Protein AF-A0A0M3JIV8-F1 (afdb_monomer_lite)

Structure (mmCIF, N/CA/C/O backbone):
data_AF-A0A0M3JIV8-F1
#
_entry.id   AF-A0A0M3JIV8-F1
#
loop_
_atom_site.group_PDB
_atom_site.id
_atom_site.type_symbol
_atom_site.label_atom_id
_atom_site.label_alt_id
_atom_site.label_comp_id
_atom_site.label_asym_id
_atom_site.label_entity_id
_atom_site.label_seq_id
_atom_site.pdbx_PDB_ins_code
_atom_site.Cartn_x
_atom_site.Cartn_y
_atom_site.Cartn_z
_atom_site.occupancy
_atom_site.B_iso_or_equiv
_atom_site.auth_seq_id
_atom_site.auth_comp_id
_atom_site.auth_asym_id
_atom_site.auth_atom_id
_atom_site.pdbx_PDB_model_num
ATOM 1 N N . LEU A 1 1 ? -9.251 -6.215 22.560 1.00 46.22 1 LEU A N 1
ATOM 2 C CA . LEU A 1 1 ? -8.429 -5.405 23.496 1.00 46.22 1 LEU A CA 1
ATOM 3 C C . LEU A 1 1 ? -7.330 -6.179 24.230 1.00 46.22 1 LEU A C 1
ATOM 5 O O . LEU A 1 1 ? -6.375 -5.543 24.658 1.00 46.22 1 LEU A O 1
ATOM 9 N N . GLN A 1 2 ? -7.382 -7.515 24.318 1.00 40.88 2 GLN A N 1
ATOM 10 C CA . GLN A 1 2 ? -6.344 -8.308 25.005 1.00 40.88 2 GLN A CA 1
ATOM 11 C C . GLN A 1 2 ? -4.925 -8.191 24.407 1.00 40.88 2 GLN A C 1
ATOM 13 O O . GLN A 1 2 ? -3.948 -8.315 25.138 1.00 40.88 2 GLN A O 1
ATOM 18 N N . PHE A 1 3 ? -4.781 -7.871 23.115 1.00 48.12 3 PHE A N 1
ATOM 19 C CA . PHE A 1 3 ? -3.465 -7.609 22.508 1.00 48.12 3 PHE A CA 1
ATOM 20 C C . PHE A 1 3 ? -2.785 -6.340 23.047 1.00 48.12 3 PHE A C 1
ATOM 22 O O . PHE A 1 3 ? -1.561 -6.258 23.063 1.00 48.12 3 PHE A O 1
ATOM 29 N N . THR A 1 4 ? -3.551 -5.349 23.516 1.00 51.00 4 THR A N 1
ATOM 30 C CA . THR A 1 4 ? -2.992 -4.115 24.094 1.00 51.00 4 THR A CA 1
ATOM 31 C C . THR A 1 4 ? -2.569 -4.305 25.553 1.00 51.00 4 THR A C 1
ATOM 33 O O . THR A 1 4 ? -1.744 -3.541 26.046 1.00 51.00 4 THR A O 1
ATOM 36 N N . ASP A 1 5 ? -3.098 -5.321 26.243 1.00 50.69 5 ASP A N 1
ATOM 37 C CA . ASP A 1 5 ? -2.729 -5.631 27.631 1.00 50.69 5 ASP A CA 1
ATOM 38 C C . ASP A 1 5 ? -1.415 -6.427 27.746 1.00 50.69 5 ASP A C 1
ATOM 40 O O . ASP A 1 5 ? -0.795 -6.415 28.806 1.00 50.69 5 ASP A O 1
ATOM 44 N N . GLN A 1 6 ? -0.912 -7.033 26.659 1.00 48.00 6 GLN A N 1
ATOM 45 C CA . GLN A 1 6 ? 0.411 -7.679 26.664 1.00 48.00 6 GLN A CA 1
ATOM 46 C C . GLN A 1 6 ? 1.587 -6.696 26.543 1.00 48.00 6 GLN A C 1
ATOM 48 O O . GLN A 1 6 ? 2.701 -7.024 26.944 1.00 48.00 6 GLN A O 1
ATOM 53 N N . CYS A 1 7 ? 1.356 -5.456 26.098 1.00 49.28 7 CYS A N 1
ATOM 54 C CA . CYS A 1 7 ? 2.358 -4.387 26.164 1.00 49.28 7 CYS A CA 1
ATOM 55 C C . CYS A 1 7 ? 2.215 -3.574 27.458 1.00 49.28 7 CYS A C 1
ATOM 57 O O . CYS A 1 7 ? 2.097 -2.347 27.444 1.00 49.28 7 CYS A O 1
ATOM 59 N N . SER A 1 8 ? 2.290 -4.260 28.599 1.00 48.22 8 SER A N 1
ATOM 60 C CA . SER A 1 8 ? 2.500 -3.662 29.923 1.00 48.22 8 SER A CA 1
ATOM 61 C C . SER A 1 8 ? 3.942 -3.140 30.081 1.00 48.22 8 SER A C 1
ATOM 63 O O . SER A 1 8 ? 4.618 -3.440 31.059 1.00 48.22 8 SER A O 1
ATOM 65 N N . CYS A 1 9 ? 4.450 -2.383 29.106 1.00 48.62 9 CYS A N 1
ATOM 66 C CA . CYS A 1 9 ? 5.746 -1.707 29.228 1.00 48.62 9 CYS A CA 1
ATOM 67 C C . CYS A 1 9 ? 5.583 -0.198 29.486 1.00 48.62 9 CYS A C 1
ATOM 69 O O . CYS A 1 9 ? 6.433 0.404 30.132 1.00 48.62 9 CYS A O 1
ATOM 71 N N . CYS A 1 10 ? 4.450 0.411 29.103 1.00 53.91 10 CYS A N 1
ATOM 72 C CA . CYS A 1 10 ? 4.216 1.846 29.299 1.00 53.91 10 CYS A CA 1
ATOM 73 C C . CYS A 1 10 ? 2.812 2.123 29.856 1.00 53.91 10 CYS A C 1
ATOM 75 O O . CYS A 1 10 ? 1.812 1.790 29.222 1.00 53.91 10 CYS A O 1
ATOM 77 N N . LYS A 1 11 ? 2.725 2.805 31.008 1.00 55.59 11 LYS A N 1
ATOM 78 C CA . LYS A 1 11 ? 1.496 3.339 31.643 1.00 55.59 11 LYS A CA 1
ATOM 79 C C . LYS A 1 11 ? 0.820 4.463 30.820 1.00 55.59 11 LYS A C 1
ATOM 81 O O . LYS A 1 11 ? 0.403 5.484 31.361 1.00 55.59 11 LYS A O 1
ATOM 86 N N . CYS A 1 12 ? 0.731 4.333 29.500 1.00 58.88 12 CYS A N 1
ATOM 87 C CA . CYS A 1 12 ? 0.088 5.320 28.637 1.00 58.88 12 CYS A CA 1
ATOM 88 C C . CYS A 1 12 ? -1.425 5.066 28.560 1.00 58.88 12 CYS A C 1
ATOM 90 O O . CYS A 1 12 ? -1.887 3.929 28.514 1.00 58.88 12 CYS A O 1
ATOM 92 N N . ARG A 1 13 ? -2.224 6.140 28.521 1.00 70.56 13 ARG A N 1
ATOM 93 C CA . ARG A 1 13 ? -3.689 6.059 28.388 1.00 70.56 13 ARG A CA 1
ATOM 94 C C . ARG A 1 13 ? -4.056 5.312 27.094 1.00 70.56 13 ARG A C 1
ATOM 96 O O . ARG A 1 13 ? -3.578 5.679 26.024 1.00 70.56 13 ARG A O 1
ATOM 103 N N . LYS A 1 14 ? -4.965 4.332 27.189 1.00 67.31 14 LYS A N 1
ATOM 104 C CA . LYS A 1 14 ? -5.346 3.364 26.130 1.00 67.31 14 LYS A CA 1
ATOM 105 C C . LYS A 1 14 ? -5.611 3.975 24.736 1.00 67.31 14 LYS A C 1
ATOM 107 O O . LYS A 1 14 ? -5.310 3.353 23.725 1.00 67.31 14 LYS A O 1
ATOM 112 N N . ARG A 1 15 ? -6.103 5.222 2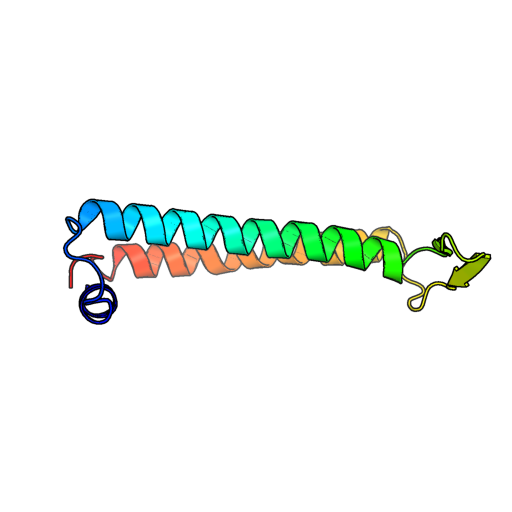4.659 1.00 81.38 15 ARG A N 1
ATOM 113 C CA . ARG A 1 15 ? -6.313 5.953 23.388 1.00 81.38 15 ARG A CA 1
ATOM 114 C C . ARG A 1 15 ? -5.013 6.261 22.630 1.00 81.38 15 ARG A C 1
ATOM 116 O O . ARG A 1 15 ? -4.992 6.169 21.409 1.00 81.38 15 ARG A O 1
ATOM 123 N N . TRP A 1 16 ? -3.931 6.585 23.339 1.00 80.50 16 TRP A N 1
ATOM 124 C CA . TRP A 1 16 ? -2.626 6.862 22.727 1.00 80.50 16 TRP A CA 1
ATOM 125 C C . TRP A 1 16 ? -1.963 5.591 22.210 1.00 80.50 16 TRP A C 1
ATOM 127 O O . TRP A 1 16 ? -1.321 5.624 21.169 1.00 80.50 16 TRP A O 1
ATOM 137 N N . GLN A 1 17 ? -2.171 4.459 22.887 1.00 79.06 17 GLN A N 1
ATOM 138 C CA . GLN A 1 17 ? -1.670 3.167 22.420 1.00 79.06 17 GLN A CA 1
ATOM 139 C C . GLN A 1 17 ? -2.287 2.796 21.066 1.00 79.06 17 GLN A C 1
ATOM 141 O O . GLN A 1 17 ? -1.553 2.426 20.158 1.00 79.06 17 GLN A O 1
ATOM 146 N N . LEU A 1 18 ? -3.605 2.971 20.895 1.00 82.38 18 LEU A N 1
ATOM 147 C CA . LEU A 1 18 ? -4.272 2.722 19.612 1.00 82.38 18 LEU A CA 1
ATOM 148 C C . LEU A 1 18 ? -3.751 3.650 18.502 1.00 82.38 18 LEU A C 1
ATOM 150 O O . LEU A 1 18 ? -3.491 3.189 17.394 1.00 82.38 18 LEU A O 1
ATOM 154 N N . ALA A 1 19 ? -3.557 4.937 18.806 1.00 85.81 19 ALA A N 1
ATOM 155 C CA . ALA A 1 19 ? -3.023 5.902 17.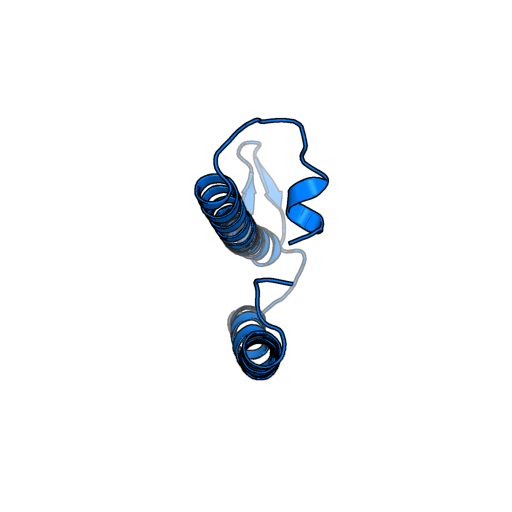846 1.00 85.81 19 ALA A CA 1
ATOM 156 C C . ALA A 1 19 ? -1.581 5.571 17.424 1.00 85.81 19 ALA A C 1
ATOM 158 O O . ALA A 1 19 ? -1.256 5.656 16.242 1.00 85.81 19 ALA A O 1
ATOM 159 N N . ILE A 1 20 ? -0.726 5.161 18.366 1.00 87.44 20 ILE A N 1
ATOM 160 C CA . ILE A 1 20 ? 0.655 4.749 18.082 1.00 87.44 20 ILE A CA 1
ATOM 161 C C . ILE A 1 20 ? 0.665 3.468 17.244 1.00 87.44 20 ILE A C 1
ATOM 163 O O . ILE A 1 20 ? 1.369 3.409 16.241 1.00 87.44 20 ILE A O 1
ATOM 167 N N . LEU A 1 21 ? -0.155 2.472 17.594 1.00 85.06 21 LEU A N 1
ATOM 168 C CA . LEU A 1 21 ? -0.237 1.213 16.849 1.00 85.06 21 LEU A CA 1
ATOM 169 C C . LEU A 1 21 ? -0.727 1.436 15.410 1.00 85.06 21 LEU A C 1
ATOM 171 O O . LEU A 1 21 ? -0.173 0.862 14.475 1.00 85.06 21 LEU A O 1
ATOM 175 N N . ALA A 1 22 ? -1.717 2.315 15.225 1.00 87.94 22 ALA A N 1
ATOM 176 C CA . ALA A 1 22 ? -2.191 2.711 13.904 1.00 87.94 22 ALA A CA 1
ATOM 177 C C . ALA A 1 22 ? -1.094 3.428 13.099 1.00 87.94 22 ALA A C 1
ATOM 179 O O . ALA A 1 22 ? -0.858 3.073 11.947 1.00 87.94 22 ALA A O 1
ATOM 180 N N . ASN A 1 23 ? -0.377 4.383 13.706 1.00 88.56 23 ASN A N 1
ATOM 181 C CA . ASN A 1 23 ? 0.725 5.089 13.042 1.00 88.56 23 ASN A CA 1
ATOM 182 C C . ASN A 1 23 ? 1.867 4.147 12.639 1.00 88.56 23 ASN A C 1
ATOM 184 O O . ASN A 1 23 ? 2.377 4.253 11.528 1.00 88.56 23 ASN A O 1
ATOM 188 N N . ILE A 1 24 ? 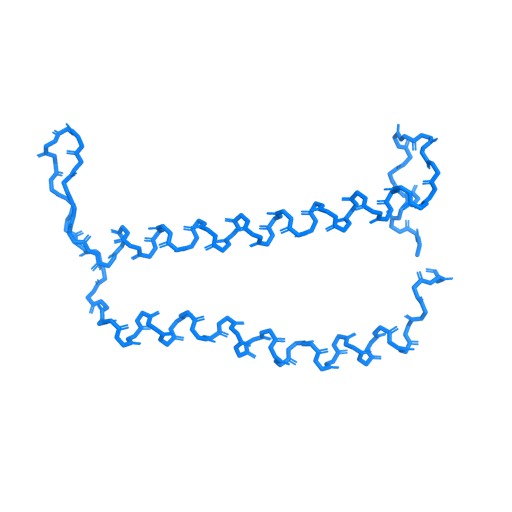2.238 3.196 13.501 1.00 91.81 24 ILE A N 1
ATOM 189 C CA . ILE A 1 24 ? 3.254 2.182 13.185 1.00 91.81 24 ILE A CA 1
ATOM 190 C C . ILE A 1 24 ? 2.782 1.296 12.025 1.00 91.81 24 ILE A C 1
ATOM 192 O O . ILE A 1 24 ? 3.554 1.032 11.106 1.00 91.81 24 ILE A O 1
ATOM 196 N N . GLY A 1 25 ? 1.511 0.882 12.025 1.00 89.56 25 GLY A N 1
ATOM 197 C CA . GLY A 1 25 ? 0.925 0.114 10.925 1.00 89.56 25 GLY A CA 1
ATOM 198 C C . GLY A 1 25 ? 1.005 0.853 9.586 1.00 89.56 25 GLY A C 1
ATOM 199 O O . GLY A 1 25 ? 1.475 0.286 8.599 1.00 89.56 25 GLY A O 1
ATOM 200 N N . PHE A 1 26 ? 0.629 2.136 9.560 1.00 89.25 26 PHE A N 1
ATOM 201 C CA . PHE A 1 26 ? 0.770 2.968 8.362 1.00 89.25 26 PHE A CA 1
ATOM 202 C C . PHE A 1 26 ? 2.235 3.111 7.933 1.00 89.25 26 PHE A C 1
ATOM 204 O O . PHE A 1 26 ? 2.537 2.923 6.756 1.00 89.25 26 PHE A O 1
ATOM 211 N N . LEU A 1 27 ? 3.153 3.369 8.870 1.00 92.75 27 LEU A N 1
ATOM 212 C CA . LEU A 1 27 ? 4.582 3.508 8.581 1.00 92.75 27 LEU A CA 1
ATOM 213 C C . LEU A 1 27 ? 5.162 2.256 7.904 1.00 92.75 27 LEU A C 1
ATOM 215 O O . LEU A 1 27 ? 5.874 2.374 6.908 1.00 92.75 27 LEU A O 1
ATOM 219 N N . ILE A 1 28 ? 4.837 1.063 8.410 1.00 92.12 28 ILE A N 1
ATOM 220 C CA . ILE A 1 28 ? 5.330 -0.206 7.856 1.00 92.12 28 ILE A CA 1
ATOM 221 C C . ILE A 1 28 ? 4.816 -0.411 6.425 1.00 92.12 28 ILE A C 1
ATOM 223 O O . ILE A 1 28 ? 5.599 -0.746 5.535 1.00 92.12 28 ILE A O 1
ATOM 227 N N . VAL A 1 29 ? 3.523 -0.175 6.179 1.00 89.50 29 VAL A N 1
ATOM 228 C CA . VAL A 1 29 ? 2.923 -0.335 4.843 1.00 89.50 29 VAL A CA 1
ATOM 229 C C . VAL A 1 29 ? 3.549 0.635 3.838 1.00 89.50 29 VAL A C 1
ATOM 231 O O . VAL A 1 29 ? 3.920 0.221 2.737 1.00 89.50 29 VAL A O 1
ATOM 234 N N . PHE A 1 30 ? 3.730 1.902 4.220 1.00 90.00 30 PHE A N 1
ATOM 235 C CA . PHE A 1 30 ? 4.427 2.879 3.381 1.00 90.00 30 PHE A CA 1
ATOM 236 C C . PHE A 1 30 ? 5.881 2.466 3.114 1.00 90.00 30 PHE A C 1
ATOM 238 O O . PHE A 1 30 ? 6.331 2.534 1.971 1.00 90.00 30 PHE A O 1
ATOM 245 N N . GLY A 1 31 ? 6.593 1.967 4.129 1.00 92.75 31 GLY A N 1
ATOM 246 C CA . GLY A 1 31 ? 7.968 1.482 3.991 1.00 92.75 31 GLY A CA 1
ATOM 247 C C . GLY A 1 31 ? 8.100 0.338 2.983 1.00 92.75 31 GLY A C 1
ATOM 248 O O . GLY A 1 31 ? 8.943 0.399 2.087 1.00 92.75 31 GLY A O 1
ATOM 249 N N . ILE A 1 32 ? 7.224 -0.669 3.066 1.00 90.88 32 ILE A N 1
ATOM 250 C CA . ILE A 1 32 ? 7.199 -1.793 2.115 1.00 90.88 32 ILE A CA 1
ATOM 251 C C . ILE A 1 32 ? 6.918 -1.288 0.698 1.00 90.88 32 ILE A C 1
ATOM 253 O O . ILE A 1 32 ? 7.572 -1.722 -0.252 1.00 90.88 32 ILE A O 1
ATOM 257 N N . ARG A 1 33 ? 5.980 -0.347 0.542 1.00 89.06 33 ARG A N 1
ATOM 258 C CA . ARG A 1 33 ? 5.610 0.181 -0.775 1.00 89.06 33 ARG A CA 1
ATOM 259 C C . ARG A 1 33 ? 6.764 0.937 -1.435 1.00 89.06 33 ARG A C 1
ATOM 261 O O . ARG A 1 33 ? 7.026 0.718 -2.616 1.00 89.06 33 ARG A O 1
ATOM 268 N N . CYS A 1 34 ? 7.476 1.767 -0.676 1.00 89.88 34 CYS A N 1
ATOM 269 C CA . CYS A 1 34 ? 8.647 2.490 -1.169 1.00 89.88 34 CYS A CA 1
ATOM 270 C C . CYS A 1 34 ? 9.801 1.540 -1.519 1.00 89.88 34 CYS A C 1
ATOM 272 O O . CYS A 1 34 ? 10.391 1.665 -2.593 1.00 89.88 34 CYS A O 1
ATOM 274 N N . ASN A 1 35 ? 10.093 0.560 -0.655 1.00 90.88 35 ASN A N 1
ATOM 275 C CA . ASN A 1 35 ? 11.178 -0.394 -0.889 1.00 90.88 35 ASN A CA 1
ATOM 276 C C . ASN A 1 35 ? 10.906 -1.275 -2.121 1.00 90.88 35 ASN A C 1
ATOM 278 O O . ASN A 1 35 ? 11.784 -1.468 -2.957 1.00 90.88 35 ASN A O 1
ATOM 282 N N . PHE A 1 36 ? 9.664 -1.739 -2.289 1.00 88.44 36 PHE A N 1
ATOM 283 C CA . PHE A 1 36 ? 9.252 -2.494 -3.474 1.00 88.44 36 PHE A CA 1
ATOM 284 C C . PHE A 1 36 ? 9.399 -1.676 -4.768 1.00 88.44 36 PHE A C 1
ATOM 286 O O . PHE A 1 36 ? 9.898 -2.193 -5.767 1.00 88.44 36 PHE A O 1
ATOM 293 N N . GLY A 1 37 ? 9.019 -0.392 -4.751 1.00 87.94 37 GLY A N 1
ATOM 294 C CA . GLY A 1 37 ? 9.183 0.504 -5.901 1.00 87.94 37 GLY A CA 1
ATOM 295 C C . GLY A 1 37 ? 10.650 0.694 -6.315 1.00 87.94 37 GLY A C 1
ATOM 296 O O . GLY A 1 37 ? 10.977 0.626 -7.504 1.00 87.94 37 GLY A O 1
ATOM 297 N N . ALA A 1 38 ? 11.549 0.864 -5.340 1.00 88.19 38 ALA A N 1
ATOM 298 C CA . ALA A 1 38 ? 12.986 0.963 -5.592 1.00 88.19 38 ALA A CA 1
ATOM 299 C C . ALA A 1 38 ? 13.564 -0.364 -6.118 1.00 88.19 38 ALA A C 1
ATOM 301 O O . ALA A 1 38 ? 14.208 -0.385 -7.169 1.00 88.19 38 ALA A O 1
ATOM 302 N N . ALA A 1 39 ? 13.266 -1.482 -5.449 1.00 87.81 39 ALA A N 1
ATOM 303 C CA . ALA A 1 39 ? 13.756 -2.809 -5.823 1.00 87.81 39 ALA A CA 1
ATOM 304 C C . ALA A 1 39 ? 13.344 -3.205 -7.251 1.00 87.81 39 ALA A C 1
ATOM 306 O O . ALA A 1 39 ? 14.172 -3.666 -8.033 1.00 87.81 39 ALA A O 1
ATOM 307 N N . LYS A 1 40 ? 12.086 -2.950 -7.636 1.00 86.25 40 LYS A N 1
ATOM 308 C CA . LYS A 1 40 ? 11.584 -3.183 -8.999 1.00 86.25 40 LYS A CA 1
ATOM 309 C C . LYS A 1 40 ? 12.415 -2.450 -10.056 1.00 86.25 40 LYS A C 1
ATOM 311 O O . LYS A 1 40 ? 12.672 -3.000 -11.123 1.00 86.25 40 LYS A O 1
ATOM 316 N N . THR A 1 41 ? 12.855 -1.228 -9.762 1.00 84.25 41 THR A N 1
ATOM 317 C CA . THR A 1 41 ? 13.665 -0.430 -10.693 1.00 84.25 41 THR A CA 1
ATOM 318 C C . THR A 1 41 ? 15.066 -1.018 -10.860 1.00 84.25 41 THR A C 1
ATOM 320 O O . THR A 1 41 ? 15.539 -1.111 -11.990 1.00 84.25 41 THR A O 1
ATOM 323 N N . HIS A 1 42 ? 15.688 -1.472 -9.767 1.00 83.06 42 HIS A N 1
ATOM 324 C CA . HIS A 1 42 ? 17.001 -2.127 -9.797 1.00 83.06 42 HIS A CA 1
ATOM 325 C C . HIS A 1 42 ? 16.979 -3.502 -10.479 1.00 83.06 42 HIS A C 1
ATOM 327 O O . HIS A 1 42 ? 17.957 -3.876 -11.112 1.00 83.06 42 HIS A O 1
ATOM 333 N N . MET A 1 43 ? 15.868 -4.243 -10.399 1.00 82.38 43 MET A N 1
ATOM 334 C CA . MET A 1 43 ? 15.750 -5.565 -11.035 1.00 82.38 43 MET A CA 1
ATOM 335 C C . MET A 1 43 ? 15.370 -5.503 -12.523 1.00 82.38 43 MET A C 1
ATOM 337 O O . MET A 1 43 ? 15.716 -6.409 -13.281 1.00 82.38 43 MET A O 1
ATOM 341 N N . ALA A 1 44 ? 14.655 -4.457 -12.952 1.00 82.69 44 ALA A N 1
ATOM 342 C CA . ALA A 1 44 ? 14.111 -4.352 -14.310 1.00 82.69 44 ALA A CA 1
ATOM 343 C C . ALA A 1 44 ? 14.965 -3.513 -15.276 1.00 82.69 44 ALA A C 1
ATOM 345 O O . ALA A 1 44 ? 14.695 -3.494 -16.480 1.00 82.69 44 ALA A O 1
ATOM 346 N N . ARG A 1 45 ? 15.970 -2.781 -14.779 1.00 81.50 45 ARG A N 1
ATOM 347 C CA . ARG A 1 45 ? 16.803 -1.881 -15.588 1.00 81.50 45 ARG A CA 1
ATOM 348 C C . ARG A 1 45 ? 18.277 -2.186 -15.376 1.00 81.50 45 ARG A C 1
ATOM 350 O O . ARG A 1 45 ? 18.701 -2.437 -14.257 1.00 81.50 45 ARG A O 1
ATOM 357 N N . ASN A 1 46 ? 19.049 -2.084 -16.454 1.00 84.12 46 ASN A N 1
ATOM 358 C CA . ASN A 1 46 ? 20.503 -2.077 -16.353 1.00 84.12 46 ASN A CA 1
ATOM 359 C C . ASN A 1 46 ? 20.930 -0.789 -15.645 1.00 84.12 46 ASN A C 1
ATOM 361 O O . ASN A 1 46 ? 20.449 0.293 -16.005 1.00 84.12 46 ASN A O 1
ATOM 365 N N . TYR A 1 47 ? 21.813 -0.898 -14.660 1.00 82.12 47 TYR A N 1
ATOM 366 C CA . TYR A 1 47 ? 22.351 0.261 -13.962 1.00 82.12 47 TYR A CA 1
ATOM 367 C C . TYR A 1 47 ? 23.841 0.066 -13.663 1.00 82.12 47 TYR A C 1
ATOM 369 O O . TYR A 1 47 ? 24.327 -1.057 -13.547 1.00 82.12 47 TYR A O 1
ATOM 377 N N . VAL A 1 48 ? 24.567 1.179 -13.588 1.00 82.38 48 VAL A N 1
ATOM 378 C CA . VAL A 1 48 ? 25.991 1.218 -13.240 1.00 82.38 48 VAL A CA 1
ATOM 379 C C . VAL A 1 48 ? 26.120 1.678 -11.794 1.00 82.38 48 VAL A C 1
ATOM 381 O O . VAL A 1 48 ? 25.563 2.719 -11.431 1.00 82.38 48 VAL A O 1
ATOM 384 N N . ASP A 1 49 ? 26.816 0.921 -10.947 1.00 83.88 49 ASP A N 1
ATOM 385 C CA . ASP A 1 49 ? 27.070 1.389 -9.583 1.00 83.88 49 ASP A CA 1
ATOM 386 C C . ASP A 1 49 ? 28.123 2.510 -9.584 1.00 83.88 49 ASP A C 1
ATOM 388 O O . ASP A 1 49 ? 28.934 2.612 -10.511 1.00 83.88 49 ASP A O 1
ATOM 392 N N . PRO A 1 50 ? 28.233 3.285 -8.488 1.00 83.69 50 PRO A N 1
ATOM 393 C CA . PRO A 1 50 ? 29.305 4.268 -8.307 1.00 83.69 50 PRO A CA 1
ATOM 394 C C . PRO A 1 50 ? 30.732 3.692 -8.398 1.00 83.69 50 PRO A C 1
ATOM 396 O O . PRO A 1 50 ? 31.687 4.444 -8.559 1.00 83.69 50 PRO A O 1
ATOM 399 N N . TRP A 1 51 ? 30.886 2.367 -8.301 1.00 84.31 51 TRP A N 1
ATOM 400 C CA . TRP A 1 51 ? 32.159 1.650 -8.443 1.00 84.31 51 TRP A CA 1
ATOM 401 C C . TRP A 1 51 ? 32.447 1.164 -9.875 1.00 84.31 51 TRP A C 1
ATOM 403 O O . TRP A 1 51 ? 33.393 0.404 -10.071 1.00 84.31 51 TRP A O 1
ATOM 413 N N . GLY A 1 52 ? 31.647 1.572 -10.867 1.00 84.12 52 GLY A N 1
ATOM 414 C CA . GLY A 1 52 ? 31.875 1.262 -12.284 1.00 84.12 52 GLY A CA 1
ATOM 415 C C . GLY A 1 52 ? 31.556 -0.180 -12.687 1.00 84.12 52 GLY A C 1
ATOM 416 O O . GLY A 1 52 ? 31.991 -0.625 -13.747 1.00 84.12 52 GLY A O 1
ATOM 417 N N . ARG A 1 53 ? 30.821 -0.925 -11.854 1.00 82.25 53 ARG A N 1
ATOM 418 C CA . ARG A 1 53 ? 30.314 -2.256 -12.196 1.00 82.25 53 ARG A CA 1
ATOM 419 C C . ARG A 1 53 ? 28.960 -2.117 -12.893 1.00 82.25 53 ARG A C 1
ATOM 421 O O . ARG A 1 53 ? 28.094 -1.373 -12.440 1.00 82.25 53 ARG A O 1
ATOM 428 N N . GLU A 1 54 ? 28.805 -2.801 -14.024 1.00 82.75 54 GLU A N 1
ATOM 429 C CA . GLU A 1 54 ? 27.530 -2.877 -14.737 1.00 82.75 54 GLU A CA 1
ATOM 430 C C . GLU A 1 54 ? 26.699 -4.027 -14.181 1.00 82.75 54 GLU A C 1
ATOM 432 O O . GLU A 1 54 ? 27.083 -5.195 -14.273 1.00 82.75 54 GLU A O 1
ATOM 437 N N . HIS A 1 55 ? 25.533 -3.696 -13.640 1.00 80.44 55 HIS A N 1
ATOM 438 C CA . HIS A 1 55 ? 24.525 -4.671 -13.267 1.00 80.44 55 HIS A CA 1
ATOM 439 C C . HIS A 1 55 ? 23.529 -4.791 -14.416 1.00 80.44 55 HIS A C 1
ATOM 441 O O . HIS A 1 55 ? 22.762 -3.867 -14.704 1.00 80.44 55 HIS A O 1
ATOM 447 N N . MET A 1 56 ? 23.559 -5.935 -15.103 1.00 76.88 56 MET A N 1
ATOM 448 C CA . MET A 1 56 ? 22.527 -6.276 -16.078 1.00 76.88 56 MET A CA 1
ATOM 449 C C . MET A 1 56 ? 21.225 -6.617 -15.354 1.00 76.88 56 MET A C 1
ATOM 451 O O . MET A 1 56 ? 21.237 -7.201 -14.272 1.00 76.88 56 MET A O 1
ATOM 455 N N . LYS A 1 57 ? 20.093 -6.261 -15.965 1.00 78.31 57 LYS A N 1
ATOM 456 C CA . LYS A 1 57 ? 18.767 -6.616 -15.463 1.00 78.31 57 LYS A CA 1
ATOM 457 C C . LYS A 1 57 ? 18.661 -8.134 -15.302 1.00 78.31 57 LYS A C 1
ATOM 459 O O . LYS A 1 57 ? 18.959 -8.890 -16.228 1.00 78.31 57 LYS A O 1
ATOM 464 N N . GLU A 1 58 ? 18.199 -8.566 -14.138 1.00 73.00 58 GLU A N 1
ATOM 465 C CA . GLU A 1 58 ? 18.047 -9.991 -13.834 1.00 73.00 58 GLU A CA 1
ATOM 466 C C . GLU A 1 58 ? 16.734 -10.546 -14.411 1.00 73.00 58 GLU A C 1
ATOM 468 O O . GLU A 1 58 ? 16.650 -11.711 -14.794 1.00 73.00 58 GLU A O 1
ATOM 473 N N . PHE A 1 59 ? 15.723 -9.681 -14.574 1.00 75.56 59 PHE A N 1
ATOM 474 C CA . PHE A 1 59 ? 14.435 -10.024 -15.175 1.00 75.56 59 PHE A CA 1
ATOM 475 C C . PHE A 1 59 ? 14.167 -9.223 -16.457 1.00 75.56 59 PHE A C 1
ATOM 477 O O . PHE A 1 59 ? 14.234 -7.994 -16.487 1.00 75.56 59 PHE A O 1
ATOM 484 N N . ASN A 1 60 ? 13.781 -9.919 -17.532 1.00 77.56 60 ASN A N 1
ATOM 485 C CA . ASN A 1 60 ? 13.349 -9.325 -18.805 1.00 77.56 60 ASN A CA 1
ATOM 486 C C . ASN A 1 60 ? 11.890 -8.825 -18.762 1.00 77.56 60 ASN A C 1
ATOM 488 O O . ASN A 1 60 ? 11.134 -9.035 -19.707 1.00 77.56 60 ASN A O 1
ATOM 492 N N . TRP A 1 61 ? 11.474 -8.177 -17.675 1.00 80.06 61 TRP A N 1
ATOM 493 C CA . TRP A 1 61 ? 10.097 -7.703 -17.534 1.00 80.06 61 TRP A CA 1
ATOM 494 C C . TRP A 1 61 ? 9.816 -6.503 -18.436 1.00 80.06 61 TRP A C 1
ATOM 496 O O . TRP A 1 61 ? 10.574 -5.532 -18.480 1.00 80.06 61 TRP A O 1
ATOM 506 N N . THR A 1 62 ? 8.696 -6.562 -19.152 1.00 84.69 62 THR A N 1
ATOM 507 C CA . THR A 1 62 ? 8.198 -5.410 -19.912 1.00 84.69 62 THR A CA 1
ATOM 508 C C . THR A 1 62 ? 7.552 -4.393 -18.968 1.00 84.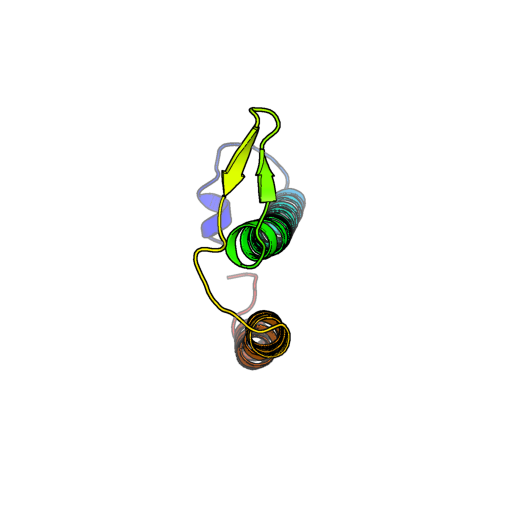69 62 THR A C 1
ATOM 510 O O . THR A 1 62 ? 7.102 -4.739 -17.875 1.00 84.69 62 THR A O 1
ATOM 513 N N . ILE A 1 63 ? 7.454 -3.127 -19.389 1.00 82.75 63 ILE A N 1
ATOM 514 C CA . ILE A 1 63 ? 6.769 -2.079 -18.607 1.00 82.75 63 ILE A CA 1
ATOM 515 C C . ILE A 1 63 ? 5.319 -2.479 -18.288 1.00 82.75 63 ILE A C 1
ATOM 517 O O . ILE A 1 63 ? 4.829 -2.194 -17.196 1.00 82.75 63 ILE A O 1
ATOM 521 N N . THR A 1 64 ? 4.664 -3.201 -19.201 1.00 87.50 64 THR A N 1
ATOM 522 C CA . THR A 1 64 ? 3.313 -3.740 -19.012 1.00 87.50 64 THR A CA 1
ATOM 523 C C . THR A 1 64 ? 3.257 -4.758 -17.878 1.00 87.50 64 THR A C 1
ATOM 525 O O . THR A 1 64 ? 2.419 -4.619 -16.992 1.00 87.50 64 THR A O 1
ATOM 528 N N . GLU A 1 65 ? 4.161 -5.740 -17.846 1.00 87.94 65 GLU A N 1
ATOM 529 C CA . GLU A 1 65 ? 4.212 -6.729 -16.756 1.00 87.94 65 GLU A CA 1
ATOM 530 C C . GLU A 1 65 ? 4.517 -6.073 -15.409 1.00 87.94 65 GLU A C 1
ATOM 532 O O . GLU A 1 65 ? 3.870 -6.358 -14.401 1.00 87.94 65 GLU A O 1
ATOM 537 N N . LEU A 1 66 ? 5.435 -5.107 -15.414 1.00 87.44 66 LEU A N 1
ATOM 538 C CA . LEU A 1 66 ? 5.738 -4.267 -14.263 1.00 87.44 66 LEU A CA 1
ATOM 539 C C . LEU A 1 66 ? 4.495 -3.533 -13.743 1.00 87.44 66 LEU A C 1
ATOM 541 O O . LEU A 1 66 ? 4.321 -3.406 -12.529 1.00 87.44 66 LEU A O 1
ATOM 545 N N . GLY A 1 67 ? 3.673 -3.004 -14.650 1.00 88.31 67 GLY A N 1
ATOM 546 C CA . GLY A 1 67 ? 2.429 -2.307 -14.331 1.00 88.31 67 GLY A CA 1
ATOM 547 C C . GLY A 1 67 ? 1.360 -3.253 -13.791 1.00 88.31 67 GLY A C 1
ATOM 548 O O . GLY A 1 67 ? 0.715 -2.939 -12.792 1.00 88.31 67 GLY A O 1
ATOM 549 N N . VAL A 1 68 ? 1.231 -4.448 -14.375 1.00 90.56 68 VAL A N 1
ATOM 550 C CA . VAL A 1 68 ? 0.325 -5.495 -13.879 1.00 90.56 68 VAL A CA 1
ATOM 551 C C . VAL A 1 68 ? 0.712 -5.904 -12.458 1.00 90.56 68 VAL A C 1
ATOM 553 O O . VAL A 1 68 ? -0.154 -5.969 -11.584 1.00 90.56 68 VAL A O 1
ATOM 556 N N . MET A 1 69 ? 2.005 -6.080 -12.185 1.00 88.31 69 MET A N 1
ATOM 557 C CA . MET A 1 69 ? 2.495 -6.421 -10.851 1.00 88.31 69 MET A CA 1
ATOM 558 C C . MET A 1 69 ? 2.220 -5.320 -9.814 1.00 88.31 69 MET A C 1
ATOM 560 O O . MET A 1 69 ? 1.908 -5.622 -8.668 1.00 88.31 69 MET A O 1
ATOM 564 N N . GLU A 1 70 ? 2.288 -4.040 -10.187 1.00 85.31 70 GLU A N 1
ATOM 565 C CA . GLU A 1 70 ? 1.894 -2.960 -9.275 1.00 85.31 70 GLU A CA 1
ATOM 566 C C . GLU A 1 70 ? 0.381 -2.852 -9.101 1.00 85.31 70 GLU A C 1
ATOM 568 O O . GLU A 1 70 ? -0.083 -2.534 -8.007 1.00 85.31 70 GLU A O 1
ATOM 573 N N . SER A 1 71 ? -0.386 -3.143 -10.152 1.00 89.56 71 SER A N 1
ATOM 574 C CA . SER A 1 71 ? -1.846 -3.130 -10.102 1.00 89.56 71 SER A CA 1
ATOM 575 C C . SER A 1 71 ? -2.410 -4.249 -9.219 1.00 89.56 71 SER A C 1
ATOM 577 O O . SER A 1 71 ? -3.398 -4.030 -8.518 1.00 89.56 71 SER A O 1
ATOM 579 N N . SER A 1 72 ? -1.755 -5.418 -9.169 1.00 90.62 72 SER A N 1
ATOM 580 C CA . SER A 1 72 ? -2.192 -6.568 -8.362 1.00 90.62 72 SER A CA 1
ATOM 581 C C . SER A 1 72 ? -2.276 -6.246 -6.866 1.00 90.62 72 SER A C 1
ATOM 583 O O . SER A 1 72 ? -3.171 -6.741 -6.183 1.00 90.62 72 SER A O 1
ATOM 585 N N . PHE A 1 73 ? -1.424 -5.344 -6.369 1.00 85.25 73 PHE A N 1
ATOM 586 C CA . PHE A 1 73 ? -1.498 -4.827 -5.002 1.00 85.25 73 PHE A CA 1
ATOM 587 C C . PHE A 1 73 ? -2.832 -4.116 -4.724 1.00 85.25 73 PHE A C 1
ATOM 589 O O . PHE A 1 73 ? -3.469 -4.359 -3.700 1.00 85.25 73 PHE A O 1
ATOM 596 N N . PHE A 1 74 ? -3.286 -3.269 -5.651 1.00 86.00 74 PHE A N 1
ATOM 597 C CA . PHE A 1 74 ? -4.557 -2.554 -5.520 1.00 86.00 74 PHE A CA 1
ATOM 598 C C . PHE A 1 74 ? -5.755 -3.494 -5.646 1.00 86.00 74 PHE A C 1
ATOM 600 O O . PHE A 1 74 ? -6.707 -3.369 -4.875 1.00 86.00 74 PHE A O 1
ATOM 607 N N . TYR A 1 75 ? -5.691 -4.471 -6.555 1.00 88.94 75 TYR A N 1
ATOM 608 C CA . TYR A 1 75 ? -6.715 -5.512 -6.653 1.00 88.94 75 TYR A CA 1
ATOM 609 C C . TYR A 1 75 ? -6.812 -6.325 -5.357 1.00 88.94 75 TYR A C 1
ATOM 611 O O . TYR A 1 75 ? -7.910 -6.538 -4.845 1.00 88.94 75 TYR A O 1
ATOM 619 N N . GLY A 1 76 ? -5.674 -6.707 -4.771 1.00 87.50 76 GLY A N 1
ATOM 620 C CA . GLY A 1 76 ? -5.626 -7.394 -3.481 1.00 87.50 76 GLY A CA 1
ATOM 621 C C . GLY A 1 76 ? -6.205 -6.553 -2.340 1.00 87.50 76 GLY A C 1
ATOM 622 O O . GLY A 1 76 ? -6.990 -7.057 -1.535 1.00 87.50 76 GLY A O 1
ATOM 623 N N . TYR A 1 77 ? -5.890 -5.257 -2.293 1.00 86.25 77 TYR A N 1
ATOM 624 C CA . TYR A 1 77 ? -6.473 -4.336 -1.316 1.00 86.25 77 TYR A CA 1
ATOM 625 C C . TYR A 1 77 ? -7.996 -4.223 -1.469 1.00 86.25 77 TYR A C 1
ATOM 627 O O . TYR A 1 77 ? -8.726 -4.319 -0.486 1.00 86.25 77 TYR A O 1
ATOM 635 N N . LEU A 1 78 ? -8.504 -4.097 -2.696 1.00 86.94 78 LEU A N 1
ATOM 636 C CA . LEU A 1 78 ? -9.942 -4.033 -2.958 1.00 86.94 78 LEU A CA 1
ATOM 637 C C . LEU A 1 78 ? -10.662 -5.309 -2.500 1.00 86.94 78 LEU A C 1
ATOM 639 O O . LEU 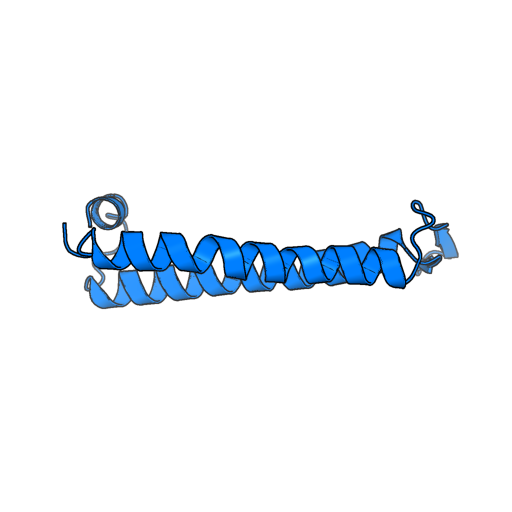A 1 78 ? -11.670 -5.233 -1.798 1.00 86.94 78 LEU A O 1
ATOM 643 N N . VAL A 1 79 ? -10.111 -6.476 -2.838 1.00 89.38 79 VAL A N 1
ATOM 644 C CA . VAL A 1 79 ? -10.684 -7.774 -2.458 1.00 89.38 79 VAL A CA 1
ATOM 645 C C . VAL A 1 79 ? -10.661 -7.985 -0.945 1.00 89.38 79 VAL A C 1
ATOM 647 O O . VAL A 1 79 ? -11.622 -8.512 -0.397 1.00 89.38 79 VAL A O 1
ATOM 650 N N . THR A 1 80 ? -9.596 -7.574 -0.254 1.00 87.06 80 THR A N 1
ATOM 651 C CA . THR A 1 80 ? -9.454 -7.786 1.199 1.00 87.06 80 THR A CA 1
ATOM 652 C C . THR A 1 80 ? -10.233 -6.774 2.038 1.00 87.06 80 THR A C 1
ATOM 654 O O . THR A 1 80 ? -10.662 -7.108 3.143 1.00 87.06 80 THR A O 1
ATOM 657 N N . G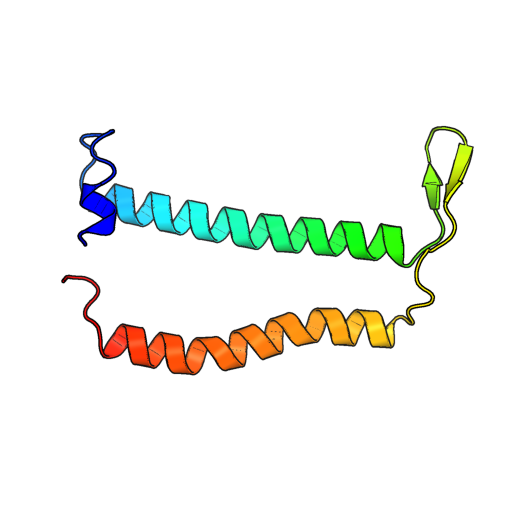LN A 1 81 ? -10.498 -5.570 1.526 1.00 85.88 81 GLN A N 1
ATOM 658 C CA . GLN A 1 81 ? -11.260 -4.554 2.255 1.00 85.88 81 GLN A CA 1
ATOM 659 C C . GLN A 1 81 ? -12.729 -4.922 2.481 1.00 85.88 81 GLN A C 1
ATOM 661 O O . GLN A 1 81 ? -13.260 -4.640 3.553 1.00 85.88 81 GLN A O 1
ATOM 666 N N . ILE A 1 82 ? -13.385 -5.571 1.516 1.00 86.06 82 ILE A N 1
ATOM 667 C CA . ILE A 1 82 ? -14.794 -5.983 1.633 1.00 86.06 82 ILE A CA 1
ATOM 668 C C . ILE A 1 82 ? -15.012 -6.936 2.831 1.00 86.06 82 ILE A C 1
ATOM 670 O O . ILE A 1 82 ? -15.823 -6.619 3.708 1.00 86.06 82 ILE A O 1
ATOM 674 N N . PRO A 1 83 ? -14.285 -8.066 2.952 1.00 86.00 83 PRO A N 1
ATOM 675 C CA . PRO A 1 83 ? -14.400 -8.942 4.109 1.00 86.00 83 PRO A CA 1
ATOM 676 C C . PRO A 1 83 ? -13.845 -8.296 5.380 1.00 86.00 83 PRO A C 1
ATOM 678 O O . PRO A 1 83 ? -14.440 -8.485 6.437 1.00 86.00 83 PRO A O 1
ATOM 681 N N . ALA A 1 84 ? -12.770 -7.501 5.313 1.00 84.06 84 ALA A N 1
ATOM 682 C CA . ALA A 1 84 ? -12.248 -6.799 6.488 1.00 84.06 84 ALA A CA 1
ATOM 683 C C . ALA A 1 84 ? -13.275 -5.818 7.078 1.00 84.06 84 ALA A C 1
ATOM 685 O O . ALA A 1 84 ? -13.440 -5.770 8.294 1.00 84.06 84 ALA A O 1
ATOM 686 N N . GLY A 1 85 ? -14.015 -5.095 6.233 1.00 83.12 85 GLY A N 1
ATOM 687 C CA . GLY A 1 85 ? -15.106 -4.216 6.650 1.00 83.12 85 GLY A CA 1
ATOM 688 C C . GLY A 1 85 ? -16.260 -4.987 7.289 1.00 83.12 85 GLY A C 1
ATOM 689 O O . GLY A 1 85 ? -16.755 -4.598 8.347 1.00 83.12 85 GLY A O 1
ATOM 690 N N . PHE A 1 86 ? -16.637 -6.132 6.711 1.00 83.69 86 PHE A N 1
ATOM 691 C CA . PHE A 1 86 ? -17.655 -7.004 7.299 1.00 83.69 86 PHE A CA 1
ATOM 692 C C . PHE A 1 86 ? -17.211 -7.593 8.649 1.00 83.69 86 PHE A C 1
ATOM 694 O O . PHE A 1 86 ? -17.984 -7.602 9.608 1.00 83.69 86 PHE A O 1
ATOM 701 N N . LEU A 1 87 ? -15.954 -8.035 8.762 1.00 82.06 87 LEU A N 1
ATOM 702 C CA . LEU A 1 87 ? -15.376 -8.505 10.022 1.00 82.06 87 LEU A CA 1
ATOM 703 C C . LEU A 1 87 ? -15.297 -7.384 11.066 1.00 82.06 87 LEU A C 1
ATOM 705 O O . LEU A 1 87 ? -15.642 -7.628 12.218 1.00 82.06 87 LEU A O 1
ATOM 709 N N . ALA A 1 88 ? -14.911 -6.167 10.682 1.00 82.56 88 ALA A N 1
ATOM 710 C CA . ALA A 1 88 ? -14.851 -5.017 11.585 1.00 82.56 88 ALA A CA 1
ATOM 711 C C . ALA A 1 88 ? -16.237 -4.597 12.104 1.00 82.56 88 ALA A C 1
ATOM 713 O O . ALA A 1 88 ? -16.358 -4.151 13.243 1.00 82.56 88 ALA A O 1
ATOM 714 N N . ALA A 1 89 ? -17.289 -4.766 11.297 1.00 78.25 89 ALA A N 1
ATOM 715 C CA . ALA A 1 89 ? -18.666 -4.522 11.721 1.00 78.25 89 ALA A CA 1
ATOM 716 C C . ALA A 1 89 ? -19.207 -5.641 12.629 1.00 78.25 89 ALA A C 1
ATOM 718 O O . ALA A 1 89 ? -19.942 -5.374 13.580 1.00 78.25 89 ALA A O 1
ATOM 719 N N . LYS A 1 90 ? -18.842 -6.900 12.353 1.00 76.06 90 LYS A N 1
ATOM 720 C CA . LYS A 1 90 ? -19.311 -8.071 13.110 1.00 76.06 90 LYS A CA 1
ATOM 721 C C . LYS A 1 90 ? -18.589 -8.248 14.449 1.00 76.06 90 LYS A C 1
ATOM 723 O O . LYS A 1 90 ? -19.197 -8.700 15.420 1.00 76.06 90 LYS A O 1
ATOM 728 N N . PHE A 1 91 ? -17.308 -7.900 14.519 1.00 73.62 91 PHE A N 1
ATOM 729 C CA . PHE A 1 91 ? -16.508 -7.955 15.737 1.00 73.62 91 PHE A CA 1
ATOM 730 C C . PHE A 1 91 ? -16.299 -6.544 16.276 1.00 73.62 91 PHE A C 1
ATOM 732 O O . PHE A 1 91 ? -15.501 -5.778 15.745 1.00 73.62 91 PHE A O 1
ATOM 739 N N . ALA A 1 92 ? -17.001 -6.206 17.362 1.00 62.62 92 ALA A N 1
ATOM 740 C CA . ALA A 1 92 ? -16.777 -4.944 18.052 1.00 62.62 92 ALA A CA 1
ATOM 741 C C . ALA A 1 92 ? -15.284 -4.821 18.427 1.00 62.62 92 ALA A C 1
ATOM 743 O O . ALA A 1 92 ? -14.761 -5.729 19.080 1.00 62.62 92 ALA A O 1
ATOM 744 N N . PRO A 1 93 ? -14.612 -3.697 18.111 1.00 58.75 93 PRO A N 1
ATOM 745 C CA . PRO A 1 93 ? -13.210 -3.468 18.486 1.00 58.75 93 PRO A CA 1
ATOM 746 C C . PRO A 1 93 ? -12.944 -3.570 20.002 1.00 58.75 93 PRO A C 1
ATOM 748 O O . PRO A 1 93 ? -11.798 -3.667 20.440 1.00 58.75 93 PRO A O 1
ATOM 751 N N . ASN A 1 94 ? -14.016 -3.526 20.802 1.00 53.28 94 ASN A N 1
ATOM 752 C CA . ASN A 1 94 ? -14.033 -3.437 22.257 1.00 53.28 94 ASN A CA 1
ATOM 753 C C . ASN A 1 94 ? -14.417 -4.757 22.968 1.00 53.28 94 ASN A C 1
ATOM 755 O O . ASN A 1 94 ? -15.077 -4.713 24.004 1.00 53.28 94 ASN A O 1
ATOM 759 N N . LYS A 1 95 ? -14.049 -5.925 22.425 1.00 47.97 95 LYS A N 1
ATOM 760 C CA . LYS A 1 95 ? -13.932 -7.158 23.228 1.00 47.97 95 LYS A CA 1
ATOM 761 C C . LYS A 1 95 ? -12.464 -7.454 23.513 1.00 47.97 95 LYS A C 1
ATOM 763 O O . LYS A 1 95 ? -11.629 -7.294 22.593 1.00 47.97 95 LYS A O 1
#

InterPro domains:
  IPR036259 MFS transporter superfamily [G3DSA:1.20.1250.20] (12-95)
  IPR036259 MFS transporter superfamily [SSF103473] (13-91)
  IPR050382 Major Facilitator Superfamily Sodium/Anion Cotransporter [PTHR11662] (7-94)

Sequence (95 aa):
LQFTDQCSCCKCRKRWQLAILANIGFLIVFGIRCNFGAAKTHMARNYVDPWGREHMKEFNWTITELGVMESSFFYGYLVTQIPAGFLAAKFAPNK

Secondary structure (DSSP, 8-state):
-HHHHS-TT----HHHHHHHHHHHHHHHHHHHHHHHHHHHHHHHS-EE-TTS-EE--SS---HHHHHHHHHHHHHHHHHHHHHHHHHHHHS-TT-

pLDDT: mean 79.07, std 13.48, range [40.88, 92.75]

Foldseek 3Di:
DVVLVVPPVDPDDPVVSVVVVVVVVVVVVVVVVVVVVVVLPLQQDWDADPVRDIDDRPDVDDVVNVVVVVVVVVVVVVVVVVVVVVVCVVDPPPD

Radius of gyration: 20.38 Å; chains: 1; bounding box: 52×17×52 Å

Organism: Anisakis simplex (NCBI:txid6269)